Protein AF-A0A392RIC5-F1 (afdb_monomer_lite)

Organism: NCBI:txid97028

Foldseek 3Di:
DVLVVLLVVLCVVCVVLVVQPQLVVQVVVLVVLVAAPVLVSVCCNPPVVVSNDPCVNVVSVVCVVLVDDNPDPLSSVLSVLVSVDDPVRLVVLCVVVVVVVDDPVNVSVCCSVPVNSD

pLDDT: mean 88.67, std 9.55, range [48.88, 97.62]

Sequence (118 aa):
MQSDKETIDCVIGNPTLFCDRHVKRNIEMLIENGVADTNIARLLRDRSRIFKSSDLRKLVGELKDLGFNPSKTSFGVAFKAKTTVAGTLWKEKVDAFKKWGWSDEDALEAFKKKPYCM

InterPro domains:
  IPR003690 Transcription termination factor, mitochondrial/chloroplastic [PTHR13068] (3-118)
  IPR038538 MTE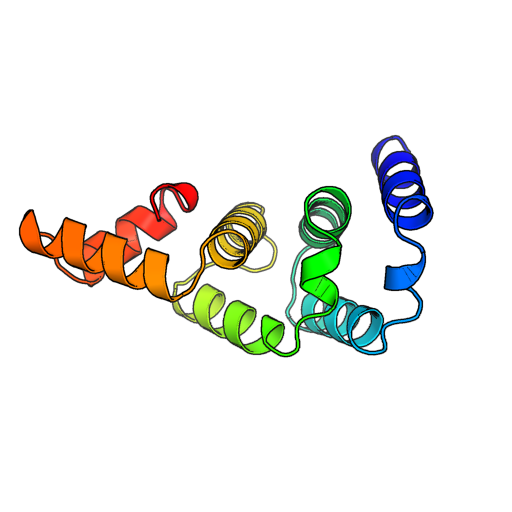RF superfamily, mitochondrial/chloroplastic [G3DSA:1.25.70.10] (2-118)

Secondary structure (DSSP, 8-state):
-HHHHHHHHHHHT-GGGTT-HHHHHHHHHHHHTT--HHHHHHHHHHHGGGGG-S-HHHHHHHHHHTT--TTSHHHHHHHHHHHHS-HHHHHHHHHHHHHTT--HHHHHHHHHH-GGG-

Structure (mmCIF, N/CA/C/O backbone):
data_AF-A0A392RIC5-F1
#
_entry.id   AF-A0A392RIC5-F1
#
loop_
_atom_site.group_PDB
_atom_site.id
_atom_site.type_symbol
_atom_site.label_atom_id
_atom_site.label_alt_id
_atom_site.label_comp_id
_atom_site.label_asym_id
_atom_site.label_entity_id
_atom_site.label_seq_id
_atom_site.pdbx_PDB_ins_code
_atom_site.Cartn_x
_atom_site.Cartn_y
_atom_site.Cartn_z
_atom_site.occupancy
_atom_site.B_iso_or_equiv
_atom_site.auth_seq_id
_atom_site.auth_comp_id
_atom_site.auth_asym_id
_atom_site.auth_atom_id
_atom_site.pdbx_PDB_model_num
ATOM 1 N N . MET A 1 1 ? 10.801 8.686 -21.680 1.00 48.88 1 MET A N 1
ATOM 2 C CA . MET A 1 1 ? 11.906 9.673 -21.749 1.00 48.88 1 MET A CA 1
ATOM 3 C C . MET A 1 1 ? 12.042 10.530 -20.490 1.00 48.88 1 MET A C 1
ATOM 5 O O . MET A 1 1 ? 13.042 10.348 -19.816 1.00 48.88 1 MET A O 1
ATOM 9 N N . GLN A 1 2 ? 11.092 11.402 -20.107 1.00 54.41 2 GLN A N 1
ATOM 10 C CA . GLN A 1 2 ? 11.220 12.168 -18.842 1.00 54.41 2 GLN A CA 1
ATOM 11 C C . GLN A 1 2 ? 11.148 11.261 -17.595 1.00 54.41 2 GLN A C 1
ATOM 13 O O . GLN A 1 2 ? 11.963 11.386 -16.685 1.00 54.41 2 GLN A O 1
ATOM 18 N N . SER A 1 3 ? 10.231 10.284 -17.606 1.00 63.97 3 SER A N 1
ATOM 19 C CA . SER A 1 3 ? 10.043 9.339 -16.495 1.00 63.97 3 SER A CA 1
ATOM 20 C C . SER A 1 3 ? 11.296 8.510 -16.199 1.00 63.97 3 SER A C 1
ATOM 22 O O . SER A 1 3 ? 11.632 8.324 -15.033 1.00 63.97 3 SER A O 1
ATOM 24 N N . ASP A 1 4 ? 11.996 8.044 -17.235 1.00 71.56 4 ASP A N 1
ATOM 25 C CA . ASP A 1 4 ? 13.125 7.116 -17.092 1.00 71.56 4 ASP A CA 1
ATOM 26 C C . ASP A 1 4 ? 14.351 7.809 -16.492 1.00 71.56 4 ASP A C 1
ATOM 28 O O . ASP A 1 4 ? 14.992 7.257 -15.601 1.00 71.56 4 ASP A O 1
ATOM 32 N N . LYS A 1 5 ? 14.625 9.056 -16.909 1.00 74.75 5 LYS A N 1
ATOM 33 C CA . LYS A 1 5 ? 15.710 9.880 -16.357 1.00 74.75 5 LYS A CA 1
ATOM 34 C C . LYS A 1 5 ? 15.540 10.089 -14.854 1.00 74.75 5 LYS A C 1
ATOM 36 O O . LYS A 1 5 ? 16.455 9.845 -14.083 1.00 74.75 5 LYS A O 1
ATOM 41 N N . GLU A 1 6 ? 14.344 10.477 -14.433 1.00 70.38 6 GLU A N 1
ATOM 42 C CA . GLU A 1 6 ? 14.066 10.754 -13.024 1.00 70.38 6 GLU A CA 1
ATOM 43 C C . GLU A 1 6 ? 14.062 9.473 -12.168 1.00 70.38 6 GLU A C 1
ATOM 45 O O . GLU A 1 6 ? 14.422 9.500 -10.991 1.00 70.38 6 GLU A O 1
ATOM 50 N N . THR A 1 7 ? 13.684 8.329 -12.752 1.00 67.94 7 THR A N 1
ATOM 51 C CA . THR A 1 7 ? 13.829 7.021 -12.100 1.00 67.94 7 THR A CA 1
ATOM 52 C C . THR A 1 7 ? 15.304 6.650 -11.928 1.00 67.94 7 THR A C 1
ATOM 54 O O . THR A 1 7 ? 15.680 6.208 -10.844 1.00 67.94 7 THR A O 1
ATOM 57 N N . ILE A 1 8 ? 16.146 6.877 -12.941 1.00 73.50 8 ILE A N 1
ATOM 58 C CA . ILE A 1 8 ? 17.600 6.672 -12.856 1.00 73.50 8 ILE A CA 1
ATOM 59 C C . ILE A 1 8 ? 18.211 7.588 -11.786 1.00 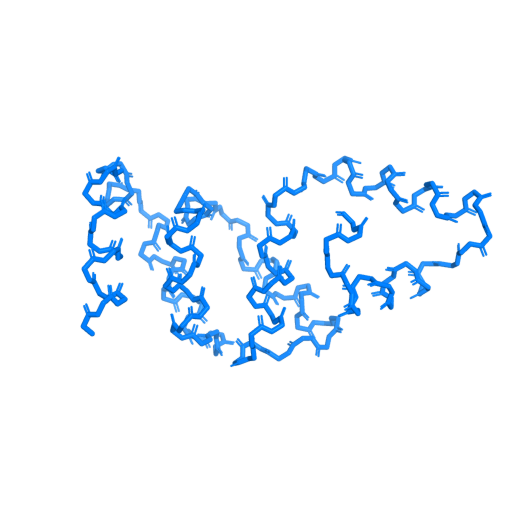73.50 8 ILE A C 1
ATOM 61 O O . ILE A 1 8 ? 18.943 7.103 -10.926 1.00 73.50 8 ILE A O 1
ATOM 65 N N . ASP A 1 9 ? 17.852 8.873 -11.768 1.00 75.88 9 ASP A N 1
ATOM 66 C CA . ASP A 1 9 ? 18.358 9.843 -10.787 1.00 75.88 9 ASP A CA 1
ATOM 67 C C . ASP A 1 9 ? 17.991 9.447 -9.344 1.00 75.88 9 ASP A C 1
ATOM 69 O O . ASP A 1 9 ? 18.837 9.482 -8.448 1.00 75.88 9 ASP A O 1
ATOM 73 N N . CYS A 1 10 ? 16.752 8.994 -9.105 1.00 67.94 10 CYS A N 1
ATOM 74 C CA . CYS A 1 10 ? 16.319 8.504 -7.789 1.00 67.94 10 CYS A CA 1
ATOM 75 C C . CYS A 1 10 ? 17.155 7.307 -7.310 1.00 67.94 10 CYS A C 1
ATOM 77 O O . CYS A 1 10 ? 17.506 7.186 -6.133 1.00 67.94 10 CYS A O 1
ATOM 79 N N . VAL A 1 11 ? 17.472 6.419 -8.245 1.00 68.88 11 VAL A N 1
ATOM 80 C CA . VAL A 1 11 ? 18.212 5.192 -7.990 1.00 68.88 11 VAL A CA 1
ATOM 81 C C . VAL A 1 11 ? 19.700 5.483 -7.740 1.00 68.88 11 VAL A C 1
ATOM 83 O O . VAL A 1 11 ? 20.271 4.934 -6.797 1.00 68.88 11 VAL A O 1
ATOM 86 N N . ILE A 1 12 ? 20.301 6.414 -8.489 1.00 73.81 12 ILE A N 1
ATOM 87 C CA . ILE A 1 12 ? 21.661 6.929 -8.241 1.00 73.81 12 ILE A CA 1
ATOM 88 C C . ILE A 1 12 ? 21.749 7.594 -6.861 1.00 73.81 12 ILE A C 1
ATOM 90 O O . ILE A 1 12 ? 22.712 7.376 -6.128 1.00 73.81 12 ILE A O 1
ATOM 94 N N . GLY A 1 13 ? 20.722 8.353 -6.470 1.00 72.94 13 GLY A N 1
ATOM 95 C CA . GLY A 1 13 ? 20.648 9.006 -5.162 1.00 72.94 13 GLY A CA 1
ATOM 96 C C . GLY A 1 13 ? 20.523 8.048 -3.971 1.00 72.94 13 GLY A C 1
ATOM 97 O O . GLY A 1 13 ? 20.681 8.477 -2.828 1.00 72.94 13 GLY A O 1
ATOM 98 N N . ASN A 1 14 ? 20.256 6.755 -4.197 1.00 70.50 14 ASN A N 1
ATOM 99 C CA . ASN A 1 14 ? 20.164 5.758 -3.130 1.00 70.50 14 ASN A CA 1
ATOM 100 C C . ASN A 1 14 ? 20.855 4.430 -3.504 1.00 70.50 14 ASN A C 1
ATOM 102 O O . ASN A 1 14 ? 20.180 3.413 -3.690 1.00 70.50 14 ASN A O 1
ATOM 106 N N . PRO A 1 15 ? 22.203 4.388 -3.529 1.00 72.56 15 PRO A N 1
ATOM 107 C CA . PRO A 1 15 ? 22.969 3.214 -3.968 1.00 72.56 15 PRO A CA 1
ATOM 108 C C . PRO A 1 15 ? 22.648 1.946 -3.169 1.00 72.56 15 PRO A C 1
ATOM 110 O O . PRO A 1 15 ? 22.679 0.832 -3.686 1.00 72.56 15 PRO A O 1
ATOM 113 N N . THR A 1 16 ? 22.261 2.116 -1.900 1.00 77.69 16 THR A N 1
ATOM 114 C CA . THR A 1 16 ? 21.891 1.014 -1.002 1.00 77.69 16 THR A CA 1
ATOM 115 C C . THR A 1 16 ? 20.638 0.252 -1.446 1.00 77.69 16 THR A C 1
ATOM 117 O O . THR A 1 16 ? 20.316 -0.776 -0.853 1.00 77.69 16 THR A O 1
ATOM 120 N N . LEU A 1 17 ? 19.891 0.760 -2.432 1.00 76.88 17 LEU A N 1
ATOM 121 C CA . LEU A 1 17 ? 18.753 0.074 -3.035 1.00 76.88 17 LEU A CA 1
ATOM 122 C C . LEU A 1 17 ? 19.197 -1.181 -3.806 1.00 76.88 17 LEU A C 1
ATOM 124 O O . LEU A 1 17 ? 18.548 -2.214 -3.701 1.00 76.88 17 LEU A O 1
ATOM 128 N N . PHE A 1 18 ? 20.321 -1.119 -4.523 1.00 71.75 18 PHE A N 1
ATOM 129 C CA . PHE A 1 18 ? 20.815 -2.247 -5.322 1.00 71.75 18 PHE A CA 1
ATOM 130 C C . PHE A 1 18 ? 21.452 -3.357 -4.491 1.00 71.75 18 PHE A C 1
ATOM 132 O O . PHE A 1 18 ? 21.447 -4.514 -4.900 1.00 71.75 18 PHE A O 1
ATOM 139 N N . CYS A 1 19 ? 21.989 -3.015 -3.321 1.00 81.19 19 CYS A N 1
ATOM 140 C CA . CYS A 1 19 ? 22.636 -3.983 -2.437 1.00 81.19 19 CYS A CA 1
ATOM 141 C C . CYS A 1 19 ? 21.630 -4.792 -1.602 1.00 81.19 19 CYS A C 1
ATOM 143 O O . CYS A 1 19 ? 22.012 -5.761 -0.948 1.00 81.19 19 CYS A O 1
ATOM 145 N N . ASP A 1 20 ? 20.355 -4.393 -1.580 1.00 87.00 20 ASP A N 1
ATOM 146 C CA . ASP A 1 20 ? 19.336 -5.055 -0.775 1.00 87.00 20 ASP A CA 1
ATOM 147 C C . ASP A 1 20 ? 18.659 -6.183 -1.563 1.00 87.00 20 ASP A C 1
ATOM 149 O O . ASP A 1 20 ? 17.945 -5.957 -2.544 1.00 87.00 20 ASP A O 1
ATOM 153 N N . ARG A 1 21 ? 18.845 -7.420 -1.092 1.00 86.19 21 ARG A N 1
ATOM 154 C CA . ARG A 1 21 ? 18.280 -8.632 -1.708 1.00 86.19 21 ARG A CA 1
ATOM 155 C C . ARG A 1 21 ? 16.755 -8.602 -1.857 1.00 86.19 21 ARG A C 1
ATOM 157 O O . ARG A 1 21 ? 16.212 -9.336 -2.681 1.00 86.19 21 ARG A O 1
ATOM 164 N N . HIS A 1 22 ? 16.048 -7.808 -1.050 1.00 89.75 22 HIS A N 1
ATOM 165 C CA . HIS A 1 22 ? 14.592 -7.745 -1.094 1.00 89.75 22 HIS A CA 1
ATOM 166 C C . HIS A 1 22 ? 14.092 -6.883 -2.251 1.00 89.75 22 HIS A C 1
ATOM 168 O O . HIS A 1 22 ? 13.002 -7.154 -2.743 1.00 89.75 22 HIS A O 1
ATOM 174 N N . VAL A 1 23 ? 14.872 -5.904 -2.726 1.00 90.31 23 VAL A N 1
ATOM 175 C CA . VAL A 1 23 ? 14.411 -4.940 -3.740 1.00 90.31 23 VAL A CA 1
ATOM 176 C C . VAL A 1 23 ? 14.040 -5.639 -5.037 1.00 90.31 23 VAL A C 1
ATOM 178 O O . VAL A 1 23 ? 12.899 -5.512 -5.479 1.00 90.31 23 VAL A O 1
ATOM 181 N N . LYS A 1 24 ? 14.963 -6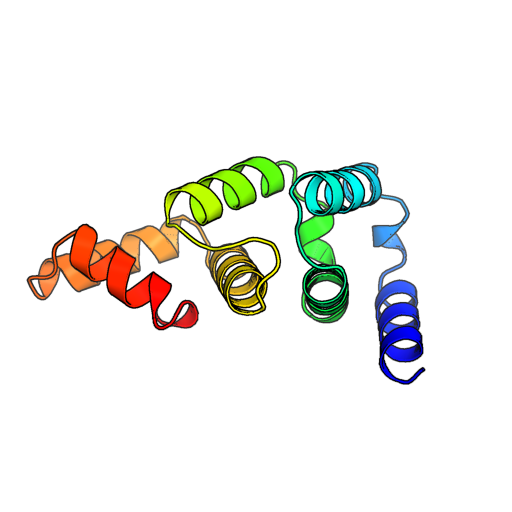.420 -5.611 1.00 90.44 24 LYS A N 1
ATOM 182 C CA . LYS A 1 24 ? 14.707 -7.169 -6.849 1.00 90.44 24 LYS A CA 1
ATOM 183 C C . LYS A 1 24 ? 13.495 -8.090 -6.690 1.00 90.44 24 LYS A C 1
ATOM 185 O O . LYS A 1 24 ? 12.534 -7.971 -7.443 1.00 90.44 24 LYS A O 1
ATOM 190 N N . ARG A 1 25 ? 13.501 -8.911 -5.634 1.00 92.50 25 ARG A N 1
ATOM 191 C CA . ARG A 1 25 ? 12.418 -9.855 -5.318 1.00 92.50 25 ARG A CA 1
ATOM 192 C C . ARG A 1 25 ? 11.059 -9.164 -5.174 1.00 92.50 25 ARG A C 1
ATOM 194 O O . ARG A 1 25 ? 10.038 -9.705 -5.579 1.00 92.50 25 ARG A O 1
ATOM 201 N N . ASN A 1 26 ? 11.026 -7.988 -4.555 1.00 94.88 26 ASN A N 1
ATOM 202 C CA . ASN A 1 26 ? 9.794 -7.244 -4.337 1.00 94.88 26 ASN A CA 1
ATOM 203 C C . ASN A 1 26 ? 9.278 -6.589 -5.618 1.00 94.88 26 ASN A C 1
ATOM 205 O O . ASN A 1 26 ? 8.069 -6.567 -5.817 1.00 94.88 26 ASN A O 1
ATOM 209 N N . ILE A 1 27 ? 10.163 -6.080 -6.481 1.00 93.62 27 ILE A N 1
ATOM 210 C CA . ILE A 1 27 ? 9.776 -5.570 -7.804 1.00 93.62 27 ILE A CA 1
ATOM 211 C C . ILE A 1 27 ? 9.176 -6.705 -8.639 1.00 93.62 27 ILE A C 1
ATOM 213 O O . ILE A 1 27 ? 8.063 -6.556 -9.134 1.00 93.62 27 ILE A O 1
ATOM 217 N N . GLU A 1 28 ? 9.860 -7.850 -8.721 1.00 94.62 28 GLU A N 1
ATOM 218 C CA . GLU A 1 28 ? 9.370 -9.045 -9.424 1.00 94.62 28 GLU A CA 1
ATOM 219 C C . GLU A 1 28 ? 8.005 -9.484 -8.878 1.00 94.62 28 GLU A C 1
ATOM 221 O O . GLU A 1 28 ? 7.054 -9.631 -9.638 1.00 94.62 28 GLU A O 1
ATOM 226 N N . MET A 1 29 ? 7.856 -9.558 -7.551 1.00 96.19 29 MET A N 1
ATOM 227 C CA . MET A 1 29 ? 6.582 -9.893 -6.909 1.00 96.19 29 MET A CA 1
ATOM 228 C C . MET A 1 29 ? 5.453 -8.913 -7.261 1.00 96.19 29 MET A C 1
ATOM 230 O O . MET A 1 29 ? 4.317 -9.343 -7.463 1.00 96.19 29 MET A O 1
ATOM 234 N N . LEU A 1 30 ? 5.727 -7.606 -7.326 1.00 96.12 30 LEU A N 1
ATOM 235 C CA . LEU A 1 30 ? 4.719 -6.610 -7.704 1.00 96.12 30 LEU A CA 1
ATOM 236 C C . LEU A 1 30 ? 4.282 -6.796 -9.163 1.00 96.12 30 LEU A C 1
ATOM 238 O O . LEU A 1 30 ? 3.080 -6.765 -9.434 1.00 96.12 30 LEU A O 1
ATOM 242 N N . ILE A 1 31 ? 5.229 -7.059 -10.068 1.00 96.50 31 ILE A N 1
ATOM 243 C CA . ILE A 1 31 ? 4.955 -7.354 -11.483 1.00 96.50 31 ILE A CA 1
ATOM 244 C C . ILE A 1 31 ? 4.108 -8.629 -11.606 1.00 96.50 31 ILE A C 1
ATOM 246 O O . ILE A 1 31 ? 3.050 -8.604 -12.231 1.00 96.50 31 ILE A O 1
ATOM 250 N N . GLU A 1 32 ? 4.503 -9.717 -10.937 1.00 97.00 32 GLU A N 1
ATOM 251 C CA . GLU A 1 32 ? 3.762 -10.991 -10.906 1.00 97.00 32 GLU A CA 1
ATOM 252 C C . GLU A 1 32 ? 2.329 -10.835 -10.376 1.00 97.00 32 GLU A C 1
ATOM 254 O O . GLU A 1 32 ? 1.426 -11.571 -10.769 1.00 97.00 32 GLU A O 1
ATOM 259 N N . ASN A 1 33 ? 2.092 -9.863 -9.490 1.00 96.62 33 ASN A N 1
ATOM 260 C CA . ASN A 1 33 ? 0.765 -9.561 -8.951 1.00 96.62 33 ASN A CA 1
ATOM 261 C C . ASN A 1 33 ? -0.040 -8.560 -9.798 1.00 96.62 33 ASN A C 1
ATOM 263 O O . ASN A 1 33 ? -1.123 -8.141 -9.376 1.00 96.62 33 ASN A O 1
ATOM 267 N N . GLY A 1 34 ? 0.459 -8.192 -10.981 1.00 96.19 34 GLY A N 1
ATOM 268 C CA . GLY A 1 34 ? -0.224 -7.321 -11.934 1.00 96.19 34 GLY A CA 1
ATOM 269 C C . GLY A 1 34 ? -0.186 -5.839 -11.565 1.00 96.19 34 GLY A C 1
ATOM 270 O O . GLY A 1 34 ? -1.019 -5.068 -12.047 1.00 96.19 34 GLY A O 1
ATOM 271 N N . VAL A 1 35 ? 0.732 -5.426 -10.684 1.00 97.12 35 VAL A N 1
ATOM 272 C CA . VAL A 1 35 ? 0.919 -4.008 -10.369 1.00 97.12 35 VAL A CA 1
ATOM 273 C C . VAL A 1 35 ? 1.495 -3.311 -11.594 1.00 97.12 35 VAL A C 1
ATOM 275 O O . VAL A 1 35 ? 2.531 -3.717 -12.104 1.00 97.12 35 VAL A O 1
ATOM 278 N N . ALA A 1 36 ? 0.834 -2.249 -12.057 1.00 96.50 36 ALA A N 1
ATOM 279 C CA . ALA A 1 36 ? 1.287 -1.524 -13.241 1.00 96.50 36 ALA A CA 1
ATOM 280 C C . ALA A 1 36 ? 2.712 -0.967 -13.069 1.00 96.50 36 ALA A C 1
ATOM 282 O O . ALA A 1 36 ? 3.015 -0.341 -12.048 1.00 96.50 36 ALA A O 1
ATOM 283 N N . ASP A 1 37 ? 3.541 -1.082 -14.107 1.00 93.75 37 ASP A N 1
ATOM 284 C CA . ASP A 1 37 ? 4.915 -0.556 -14.125 1.00 93.75 37 ASP A CA 1
ATOM 285 C C . ASP A 1 37 ? 4.973 0.931 -13.765 1.00 93.75 37 ASP A C 1
ATOM 287 O O . ASP A 1 37 ? 5.853 1.375 -13.032 1.00 93.75 37 ASP A O 1
ATOM 291 N N . THR A 1 38 ? 3.978 1.708 -14.199 1.00 93.31 38 THR A N 1
ATOM 292 C CA . THR A 1 38 ? 3.847 3.133 -13.864 1.00 93.31 38 THR A CA 1
ATOM 293 C C . THR A 1 38 ? 3.647 3.371 -12.365 1.00 93.31 38 THR A C 1
ATOM 295 O O . THR A 1 38 ? 4.196 4.327 -11.811 1.00 93.31 38 THR A O 1
ATOM 298 N N . ASN A 1 39 ? 2.917 2.491 -11.671 1.00 94.56 39 ASN A N 1
ATOM 299 C CA . ASN A 1 39 ? 2.788 2.537 -10.216 1.00 94.56 39 ASN A CA 1
ATOM 300 C C . ASN A 1 39 ? 4.113 2.167 -9.536 1.00 94.56 39 ASN A C 1
ATOM 302 O O . ASN A 1 39 ? 4.508 2.849 -8.590 1.00 94.56 39 ASN A O 1
ATOM 306 N N . ILE A 1 40 ? 4.809 1.133 -10.022 1.00 93.69 40 ILE A N 1
ATOM 307 C CA . ILE A 1 40 ? 6.111 0.699 -9.487 1.00 93.69 40 ILE A CA 1
ATOM 308 C C . ILE A 1 40 ? 7.150 1.815 -9.649 1.00 93.69 40 ILE A C 1
ATOM 310 O O . ILE A 1 40 ? 7.795 2.197 -8.674 1.00 93.69 40 ILE A O 1
ATOM 314 N N . ALA A 1 41 ? 7.252 2.407 -10.840 1.00 91.06 41 ALA A N 1
ATOM 315 C CA . ALA A 1 41 ? 8.156 3.515 -11.131 1.00 91.06 41 ALA A CA 1
ATOM 316 C C . ALA A 1 41 ? 7.879 4.736 -10.240 1.00 91.06 41 ALA A C 1
ATOM 318 O O . ALA A 1 41 ? 8.810 5.346 -9.709 1.00 91.06 41 ALA A O 1
ATOM 319 N N . ARG A 1 42 ? 6.601 5.074 -10.015 1.00 90.00 42 ARG A N 1
ATOM 320 C CA . ARG A 1 42 ? 6.219 6.156 -9.096 1.00 90.00 42 ARG A CA 1
ATOM 321 C C . ARG A 1 42 ? 6.601 5.842 -7.648 1.00 90.00 42 ARG A C 1
ATOM 323 O O . ARG A 1 42 ? 7.091 6.719 -6.945 1.00 90.00 42 ARG A O 1
ATOM 330 N N . LEU A 1 43 ? 6.400 4.607 -7.191 1.00 90.44 43 LEU A N 1
ATOM 331 C CA . LEU A 1 43 ? 6.785 4.188 -5.841 1.00 90.44 43 LEU A CA 1
ATOM 332 C C . LEU A 1 43 ? 8.305 4.195 -5.647 1.00 90.44 43 LEU A C 1
ATOM 334 O O . LEU A 1 43 ? 8.770 4.624 -4.593 1.00 90.44 43 LEU A O 1
ATOM 338 N N . LEU A 1 44 ? 9.073 3.759 -6.650 1.00 87.81 44 LEU A N 1
ATOM 339 C CA . LEU A 1 44 ? 10.536 3.824 -6.632 1.00 87.81 44 LEU A CA 1
ATOM 340 C C . LEU A 1 44 ? 11.001 5.272 -6.478 1.00 87.81 44 LEU A C 1
ATOM 342 O O . LEU A 1 44 ? 11.775 5.570 -5.578 1.00 87.81 44 LEU A O 1
ATOM 346 N N . ARG A 1 45 ? 10.447 6.178 -7.281 1.00 85.25 45 ARG A N 1
ATOM 347 C CA . ARG A 1 45 ? 10.753 7.610 -7.240 1.00 85.25 45 ARG A CA 1
ATOM 348 C C . ARG A 1 45 ? 10.418 8.264 -5.903 1.00 85.25 45 ARG A C 1
ATOM 350 O O . ARG A 1 45 ? 11.245 8.962 -5.328 1.00 85.25 45 ARG A O 1
ATOM 357 N N . ASP A 1 46 ? 9.203 8.043 -5.410 1.00 84.75 46 ASP A N 1
ATOM 358 C CA . ASP A 1 46 ? 8.698 8.781 -4.253 1.00 84.75 46 ASP A CA 1
ATOM 359 C C . ASP A 1 46 ? 9.155 8.167 -2.923 1.00 84.75 46 ASP A C 1
ATOM 361 O O . ASP A 1 46 ? 9.243 8.861 -1.908 1.00 84.75 46 ASP A O 1
ATOM 365 N N . ARG A 1 47 ? 9.348 6.840 -2.888 1.00 85.12 47 ARG A N 1
ATOM 366 C CA . ARG A 1 47 ? 9.507 6.047 -1.660 1.00 85.12 47 ARG A CA 1
ATOM 367 C C . ARG A 1 47 ? 10.348 4.775 -1.883 1.00 85.12 47 ARG A C 1
ATOM 369 O O . ARG A 1 47 ? 10.014 3.726 -1.341 1.00 85.12 47 ARG A O 1
ATOM 376 N 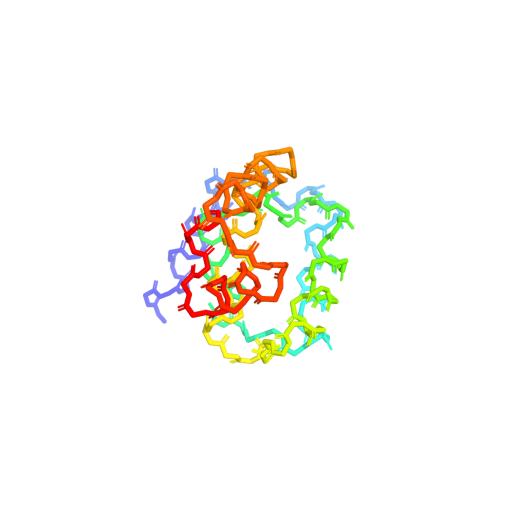N . SER A 1 48 ? 11.480 4.857 -2.588 1.00 86.25 48 SER A N 1
ATOM 377 C CA . SER A 1 48 ? 12.364 3.709 -2.900 1.00 86.25 48 SER A CA 1
ATOM 378 C C . SER A 1 48 ? 12.663 2.760 -1.725 1.00 86.25 48 SER A C 1
ATOM 380 O O . SER A 1 48 ? 12.720 1.544 -1.898 1.00 86.25 48 SER A O 1
ATOM 382 N N . ARG A 1 49 ? 12.781 3.279 -0.494 1.00 87.19 49 ARG A N 1
ATOM 383 C CA . ARG A 1 49 ? 13.046 2.477 0.718 1.00 87.19 49 ARG A CA 1
ATOM 384 C C . ARG A 1 49 ? 11.992 1.402 1.012 1.00 87.19 49 ARG A C 1
ATOM 386 O O . ARG A 1 49 ? 12.336 0.423 1.668 1.00 87.19 49 ARG A O 1
ATOM 393 N N . ILE A 1 50 ? 10.750 1.537 0.534 1.00 89.25 50 ILE A N 1
ATOM 394 C CA . ILE A 1 50 ? 9.691 0.541 0.788 1.00 89.25 50 ILE A CA 1
ATOM 395 C C . ILE A 1 50 ? 10.032 -0.818 0.174 1.00 89.25 50 ILE A C 1
ATOM 397 O O . ILE A 1 50 ? 9.673 -1.848 0.735 1.00 89.25 50 ILE A O 1
ATOM 401 N N . PHE A 1 51 ? 10.785 -0.832 -0.930 1.00 90.12 51 PHE A N 1
ATOM 402 C CA . PHE A 1 51 ? 11.178 -2.053 -1.634 1.00 90.12 51 PHE A CA 1
ATOM 403 C C . PHE A 1 51 ? 12.174 -2.908 -0.844 1.00 90.12 51 PHE A C 1
ATOM 405 O O . PHE A 1 51 ? 12.431 -4.043 -1.229 1.00 90.12 51 PHE A O 1
ATOM 412 N N . LYS A 1 52 ? 12.689 -2.412 0.284 1.00 89.75 52 LYS A N 1
ATOM 413 C CA . LYS A 1 52 ? 13.516 -3.187 1.219 1.00 89.75 52 LYS A CA 1
ATOM 414 C C . LYS A 1 52 ? 12.696 -3.978 2.245 1.00 89.75 52 LYS A C 1
ATOM 416 O O . LYS A 1 52 ? 13.251 -4.788 2.976 1.00 89.75 52 LYS A O 1
ATOM 421 N N . SER A 1 53 ? 11.384 -3.737 2.328 1.00 87.06 53 SER A N 1
ATOM 422 C CA . SER A 1 53 ? 10.506 -4.382 3.309 1.00 87.06 53 SER A CA 1
ATOM 423 C C . SER A 1 53 ? 10.221 -5.847 2.962 1.00 87.06 53 SER A C 1
ATOM 425 O O . SER A 1 53 ? 10.012 -6.192 1.799 1.00 87.06 53 SER A O 1
ATOM 427 N N . SER A 1 54 ? 10.140 -6.717 3.971 1.00 82.50 54 SER A N 1
ATOM 428 C CA . SER A 1 54 ? 9.663 -8.098 3.815 1.00 82.50 54 SER A CA 1
ATOM 429 C C . SER A 1 54 ? 8.153 -8.199 3.590 1.00 82.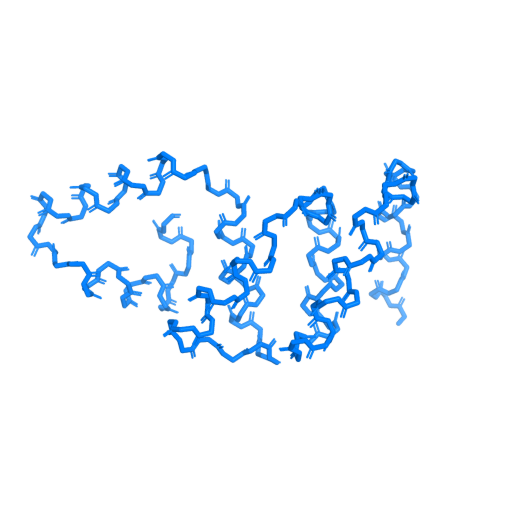50 54 SER A C 1
ATOM 431 O O . SER A 1 54 ? 7.682 -9.213 3.077 1.00 82.50 54 SER A O 1
ATOM 433 N N . ASP A 1 55 ? 7.401 -7.151 3.926 1.00 84.94 55 ASP A N 1
ATOM 434 C CA . ASP A 1 55 ? 5.957 -7.256 4.164 1.00 84.94 55 ASP A CA 1
ATOM 435 C C . ASP A 1 55 ? 5.109 -6.785 2.975 1.00 84.94 55 ASP A C 1
ATOM 437 O O . ASP A 1 55 ? 3.878 -6.788 3.036 1.00 84.94 55 ASP A O 1
ATOM 441 N N . LEU A 1 56 ? 5.740 -6.407 1.856 1.00 91.19 56 LEU A N 1
ATOM 442 C CA . LEU A 1 56 ? 5.021 -5.856 0.702 1.00 91.19 56 LEU A CA 1
ATOM 443 C C . LEU A 1 56 ? 4.006 -6.837 0.109 1.00 91.19 56 LEU A C 1
ATOM 445 O O . LEU A 1 56 ? 2.942 -6.411 -0.329 1.00 91.19 56 LEU A O 1
ATOM 449 N N . ARG A 1 57 ? 4.288 -8.145 0.138 1.00 92.75 57 ARG A N 1
ATOM 450 C CA . ARG A 1 57 ? 3.347 -9.166 -0.351 1.00 92.75 57 ARG A CA 1
ATOM 451 C C . ARG A 1 57 ? 2.042 -9.161 0.447 1.00 92.75 57 ARG A C 1
ATOM 453 O O . ARG A 1 57 ? 0.974 -9.283 -0.147 1.00 92.75 57 ARG A O 1
ATOM 460 N N . LYS A 1 58 ? 2.123 -8.976 1.769 1.00 93.38 58 LYS A N 1
ATOM 461 C CA . LYS A 1 58 ? 0.943 -8.870 2.635 1.00 93.38 58 LYS A CA 1
ATOM 462 C C . LYS A 1 58 ? 0.112 -7.648 2.253 1.00 93.38 58 LYS A C 1
ATOM 464 O O . LYS A 1 58 ? -1.089 -7.773 2.055 1.00 93.38 58 LYS A O 1
ATOM 469 N N . LEU A 1 59 ? 0.762 -6.500 2.060 1.00 93.75 59 LEU A N 1
ATOM 470 C CA . LEU A 1 59 ? 0.084 -5.271 1.645 1.00 93.75 59 LEU A CA 1
ATOM 471 C C . LEU A 1 59 ? -0.608 -5.409 0.279 1.00 93.75 59 LEU A C 1
ATOM 473 O O . LEU A 1 59 ? -1.723 -4.924 0.110 1.00 93.75 59 LEU A O 1
ATOM 477 N N . VAL A 1 60 ? 0.027 -6.073 -0.693 1.00 96.31 60 VAL A N 1
ATOM 478 C CA . VAL A 1 60 ? -0.606 -6.353 -1.993 1.00 96.31 60 VAL A CA 1
ATOM 479 C C . VAL A 1 60 ? -1.883 -7.174 -1.807 1.00 96.31 60 VAL A C 1
ATOM 481 O O . VAL A 1 60 ? -2.900 -6.830 -2.405 1.00 96.31 60 VAL A O 1
ATOM 484 N N . GLY A 1 61 ? -1.841 -8.219 -0.972 1.00 96.81 61 GLY A N 1
ATOM 485 C CA . GLY A 1 61 ? -3.014 -9.027 -0.625 1.00 96.81 61 GLY A CA 1
ATOM 486 C C . GLY A 1 61 ? -4.126 -8.186 -0.003 1.00 96.81 61 GLY A C 1
ATOM 487 O O . GLY A 1 61 ? -5.214 -8.119 -0.561 1.00 96.81 61 GLY A O 1
ATOM 488 N N . GLU A 1 62 ? -3.812 -7.438 1.059 1.00 94.81 62 GLU A N 1
ATOM 489 C CA . GLU A 1 62 ? -4.775 -6.566 1.749 1.00 94.81 62 GLU A CA 1
ATOM 490 C C . GLU A 1 62 ? -5.472 -5.588 0.790 1.00 94.81 62 GLU A C 1
ATOM 492 O O . GLU A 1 62 ? -6.684 -5.406 0.849 1.00 94.81 62 GLU A O 1
ATOM 497 N N . LEU A 1 63 ? -4.731 -4.953 -0.124 1.00 96.31 63 LEU A N 1
ATOM 498 C CA . LEU A 1 63 ? -5.326 -4.018 -1.082 1.00 96.31 63 LEU A CA 1
ATOM 499 C C . LEU A 1 63 ? -6.201 -4.722 -2.126 1.00 96.31 63 LEU A C 1
ATOM 501 O O . LEU A 1 63 ? -7.221 -4.162 -2.532 1.00 96.31 63 LEU A O 1
ATOM 505 N N . LYS A 1 64 ? -5.832 -5.933 -2.556 1.00 97.06 64 LYS A N 1
ATOM 506 C CA . LYS A 1 64 ? -6.659 -6.736 -3.467 1.00 97.06 64 LYS A CA 1
ATOM 507 C C . LYS A 1 64 ? -7.957 -7.171 -2.788 1.00 97.06 64 LYS A C 1
ATOM 509 O O . LYS A 1 64 ? -9.010 -7.040 -3.405 1.00 97.06 64 LYS A O 1
ATOM 514 N N . ASP A 1 65 ? -7.894 -7.583 -1.524 1.00 96.00 65 ASP A N 1
ATOM 515 C CA . ASP A 1 65 ? -9.069 -7.970 -0.731 1.00 96.00 65 ASP A CA 1
ATOM 516 C C . ASP A 1 65 ? -10.021 -6.783 -0.507 1.00 96.00 65 ASP A C 1
ATOM 518 O O . ASP A 1 65 ? -11.239 -6.937 -0.531 1.00 96.00 65 ASP A O 1
ATOM 522 N N . LEU A 1 66 ? -9.479 -5.563 -0.399 1.00 94.38 66 LEU A N 1
ATOM 523 C CA . LEU A 1 66 ? -10.256 -4.315 -0.365 1.00 94.38 66 LEU A CA 1
ATOM 524 C C . LEU A 1 66 ? -10.827 -3.891 -1.735 1.00 94.38 66 LEU A C 1
ATOM 526 O O . LEU A 1 66 ? -11.487 -2.852 -1.842 1.00 94.38 66 LEU A O 1
ATOM 530 N N . GLY A 1 67 ? -10.576 -4.670 -2.789 1.00 95.50 67 GLY A N 1
ATOM 531 C CA . GLY A 1 67 ? -11.103 -4.446 -4.134 1.00 95.50 67 GLY A CA 1
ATOM 532 C C . GLY A 1 67 ? -10.286 -3.479 -4.993 1.00 95.50 67 GLY A C 1
ATOM 533 O O . GLY A 1 67 ? -10.765 -3.042 -6.043 1.00 95.50 67 GLY A O 1
ATOM 534 N N . PHE A 1 68 ? -9.057 -3.121 -4.601 1.00 97.56 68 PHE A N 1
ATOM 535 C CA . PHE A 1 68 ? -8.188 -2.339 -5.478 1.00 97.56 68 PHE A CA 1
ATOM 536 C C . PHE A 1 68 ? -7.640 -3.207 -6.610 1.00 97.56 68 PHE A C 1
ATOM 538 O O . PHE A 1 68 ? -7.046 -4.258 -6.386 1.00 97.56 68 PHE A O 1
ATOM 545 N N . ASN A 1 69 ? -7.758 -2.714 -7.842 1.00 97.62 69 ASN A N 1
ATOM 546 C CA . ASN A 1 69 ? -7.161 -3.357 -9.006 1.00 97.62 69 ASN A CA 1
ATOM 547 C C . ASN A 1 69 ? -5.668 -2.967 -9.132 1.00 97.62 69 ASN A C 1
ATOM 549 O O . ASN A 1 69 ? -5.397 -1.785 -9.371 1.00 97.62 69 ASN A O 1
ATOM 553 N N . PRO A 1 70 ? -4.714 -3.921 -9.052 1.00 97.50 70 PRO A N 1
ATOM 554 C CA . PRO A 1 70 ? -3.268 -3.661 -9.140 1.00 97.50 70 PRO A CA 1
ATOM 555 C C . PRO A 1 70 ? -2.814 -2.864 -10.374 1.00 97.50 70 PRO A C 1
ATOM 557 O O . PRO A 1 70 ? -1.869 -2.071 -10.303 1.00 97.50 70 PRO A O 1
ATOM 560 N N . SER A 1 71 ? -3.533 -2.997 -11.491 1.00 97.38 71 SER A N 1
ATOM 561 C CA . SER A 1 71 ? -3.225 -2.290 -12.740 1.00 97.38 71 SER A CA 1
ATOM 562 C C . SER A 1 71 ? -3.660 -0.817 -12.752 1.00 97.38 71 SER A C 1
ATOM 564 O O . SER A 1 71 ? -3.313 -0.075 -13.670 1.00 97.38 71 SER A O 1
ATOM 566 N N . LYS A 1 72 ? -4.438 -0.361 -11.762 1.00 97.44 72 LYS A N 1
ATOM 567 C CA . LYS A 1 72 ? -4.985 1.004 -11.714 1.00 97.44 72 LYS A CA 1
ATOM 568 C C . LYS A 1 72 ? -4.139 1.924 -10.843 1.00 97.44 72 LYS A C 1
ATOM 570 O O . LYS A 1 72 ? -3.567 1.522 -9.833 1.00 97.44 72 LYS A O 1
ATOM 575 N N . THR A 1 73 ? -4.126 3.211 -11.177 1.00 95.50 73 THR A N 1
ATOM 576 C CA . THR A 1 73 ? -3.399 4.239 -10.413 1.00 95.50 73 THR A CA 1
ATOM 577 C C . THR A 1 73 ? -3.847 4.327 -8.950 1.00 95.50 73 THR A C 1
ATOM 579 O O . THR A 1 73 ? -3.026 4.616 -8.076 1.00 95.50 73 THR A O 1
ATOM 582 N N . SER A 1 74 ? -5.128 4.056 -8.669 1.00 96.00 74 SER A N 1
ATOM 583 C CA . SER A 1 74 ? -5.691 4.039 -7.311 1.00 96.00 74 SER A CA 1
ATOM 584 C C . SER A 1 74 ? -4.995 3.025 -6.403 1.00 96.00 74 SER A C 1
ATOM 586 O O . SER A 1 74 ? -4.723 3.353 -5.251 1.00 96.00 74 SER A O 1
ATOM 588 N N . PHE A 1 75 ? -4.606 1.858 -6.929 1.00 97.31 75 PHE A N 1
ATOM 589 C CA . PHE A 1 75 ? -3.821 0.873 -6.184 1.00 97.31 75 PHE A CA 1
ATOM 590 C C . PHE A 1 75 ? -2.477 1.454 -5.754 1.00 97.31 75 PHE A C 1
ATOM 592 O O . PHE A 1 75 ? -2.138 1.419 -4.576 1.00 97.31 75 PHE A O 1
ATOM 599 N N . GLY A 1 76 ? -1.733 2.070 -6.678 1.00 95.19 76 GLY A N 1
ATOM 600 C CA . GLY A 1 76 ? -0.457 2.702 -6.347 1.00 95.19 76 GLY A CA 1
ATOM 601 C C . GLY A 1 76 ? -0.597 3.845 -5.333 1.00 95.19 76 GLY A C 1
ATOM 602 O O . GLY A 1 76 ? 0.328 4.090 -4.561 1.00 95.19 76 GLY A O 1
ATOM 603 N N . VAL A 1 77 ? -1.725 4.570 -5.333 1.00 95.00 77 VAL A N 1
ATOM 604 C CA . VAL A 1 77 ? -1.998 5.632 -4.346 1.00 95.00 77 VAL A CA 1
ATOM 605 C C . VAL A 1 77 ? -2.266 5.016 -2.973 1.00 95.00 77 VAL A C 1
ATOM 607 O O . VAL A 1 77 ? -1.660 5.441 -1.991 1.00 95.00 77 VAL A O 1
ATOM 610 N N . ALA A 1 78 ? -3.111 3.987 -2.910 1.00 96.06 78 ALA A N 1
ATOM 611 C CA . ALA A 1 78 ? -3.423 3.279 -1.674 1.00 96.06 78 ALA A CA 1
ATOM 612 C C . ALA A 1 78 ? -2.197 2.590 -1.068 1.00 96.06 78 ALA A C 1
ATOM 614 O O . ALA A 1 78 ? -1.935 2.732 0.125 1.00 96.06 78 ALA A O 1
ATOM 615 N N . PHE A 1 79 ? -1.383 1.945 -1.904 1.00 95.19 79 PHE A N 1
ATOM 616 C CA . PHE A 1 79 ? -0.110 1.344 -1.515 1.00 95.19 79 PHE A CA 1
ATOM 617 C C . PHE A 1 79 ? 0.836 2.375 -0.896 1.00 95.19 79 PHE A C 1
ATOM 619 O O . PHE A 1 79 ? 1.397 2.159 0.181 1.00 95.19 79 PHE A O 1
ATOM 626 N N . LYS A 1 80 ? 0.986 3.537 -1.542 1.00 92.38 80 LYS A N 1
ATOM 627 C CA . LYS A 1 80 ? 1.813 4.632 -1.021 1.00 92.38 80 LYS A CA 1
ATOM 628 C C . LYS A 1 80 ? 1.278 5.172 0.310 1.00 92.38 80 LYS A C 1
ATOM 630 O O . LYS A 1 80 ? 2.070 5.449 1.206 1.00 92.38 80 LYS A O 1
ATOM 635 N N . ALA A 1 81 ? -0.038 5.323 0.454 1.00 92.44 81 ALA A N 1
ATOM 636 C CA . ALA A 1 81 ? -0.648 5.792 1.698 1.00 92.44 81 ALA A CA 1
ATOM 637 C C . ALA A 1 81 ? -0.387 4.815 2.860 1.00 92.44 81 ALA A C 1
ATOM 639 O O . ALA A 1 81 ? 0.214 5.205 3.860 1.00 92.44 81 ALA A O 1
ATOM 640 N N . LYS A 1 82 ? -0.703 3.525 2.675 1.00 90.62 82 LYS A N 1
ATOM 641 C CA . LYS A 1 82 ? -0.469 2.458 3.669 1.00 90.62 82 LYS A CA 1
ATOM 642 C C . LYS A 1 82 ? 1.000 2.296 4.064 1.00 90.62 82 LYS A C 1
ATOM 644 O O . LYS A 1 82 ? 1.281 1.973 5.207 1.00 90.62 82 LYS A O 1
ATOM 649 N N . THR A 1 83 ? 1.940 2.524 3.145 1.00 88.88 83 THR A N 1
ATOM 650 C CA . THR A 1 83 ? 3.384 2.456 3.454 1.00 88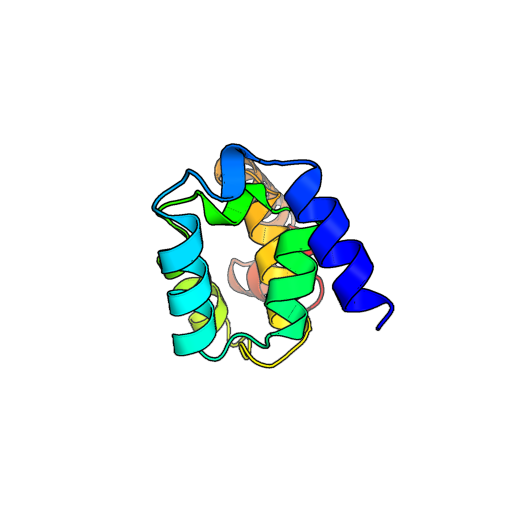.88 83 THR A CA 1
ATOM 651 C C . THR A 1 83 ? 3.929 3.706 4.144 1.00 88.88 83 THR A C 1
ATOM 653 O O . THR A 1 83 ? 5.033 3.667 4.684 1.00 88.88 83 THR A O 1
ATOM 656 N N . THR A 1 84 ? 3.190 4.819 4.130 1.00 82.19 84 THR A N 1
ATOM 657 C CA . THR A 1 84 ? 3.604 6.072 4.784 1.00 82.19 84 THR A CA 1
ATOM 658 C C . THR A 1 84 ? 3.131 6.143 6.237 1.00 82.19 84 THR A C 1
ATOM 660 O O . THR A 1 84 ? 3.765 6.805 7.056 1.00 82.19 84 THR A O 1
ATOM 663 N N . VAL A 1 85 ? 2.035 5.461 6.564 1.00 81.06 85 VAL A N 1
ATOM 664 C CA . VAL A 1 85 ? 1.417 5.475 7.892 1.00 81.06 85 VAL A CA 1
ATOM 665 C C . VAL A 1 85 ? 1.900 4.267 8.691 1.00 81.06 85 VAL A C 1
ATOM 667 O O . VAL A 1 85 ? 1.773 3.128 8.248 1.00 81.06 85 VAL A O 1
ATOM 670 N N . ALA A 1 86 ? 2.460 4.504 9.879 1.00 79.19 86 ALA A N 1
ATOM 671 C CA . ALA A 1 86 ? 2.812 3.421 10.794 1.00 79.19 86 ALA A CA 1
ATOM 672 C C . ALA A 1 86 ? 1.551 2.646 11.215 1.00 79.19 86 ALA A C 1
ATOM 674 O O . ALA A 1 86 ? 0.491 3.238 11.412 1.00 79.19 86 ALA A O 1
ATOM 675 N N . GLY A 1 87 ? 1.663 1.328 11.405 1.00 77.94 87 GLY A N 1
ATOM 676 C CA . GLY A 1 87 ? 0.508 0.488 11.751 1.00 77.94 87 GLY A CA 1
ATOM 677 C C . GLY A 1 87 ? -0.229 0.927 13.026 1.00 77.94 87 GLY A C 1
ATOM 678 O O . GLY A 1 87 ? -1.449 0.804 13.096 1.00 77.94 87 GLY A O 1
ATOM 679 N N . THR A 1 88 ? 0.485 1.493 14.005 1.00 79.56 88 THR A N 1
ATOM 680 C CA . THR A 1 88 ? -0.110 2.071 15.223 1.00 79.56 88 THR A CA 1
ATOM 681 C C . THR A 1 88 ? -0.980 3.287 14.910 1.00 79.56 88 THR A C 1
ATOM 683 O O . THR A 1 88 ? -2.137 3.326 15.315 1.00 79.56 88 THR A O 1
ATOM 686 N N . LEU A 1 89 ? -0.468 4.221 14.105 1.00 87.81 89 LEU A N 1
ATOM 687 C CA . LEU A 1 89 ? -1.189 5.429 13.702 1.00 87.81 89 LEU A CA 1
ATOM 688 C C . LEU A 1 89 ? -2.430 5.107 12.856 1.00 87.81 89 LEU A C 1
ATOM 690 O O . LEU A 1 89 ? -3.458 5.768 12.983 1.00 87.81 89 LEU A O 1
ATOM 694 N N . TRP A 1 90 ? -2.363 4.062 12.026 1.00 89.00 90 TRP A N 1
ATOM 695 C CA . TRP A 1 90 ? -3.533 3.572 11.294 1.00 89.00 90 TRP A CA 1
ATOM 696 C C . TRP A 1 90 ? -4.653 3.152 12.251 1.00 89.00 90 TRP A C 1
ATOM 698 O O . TRP A 1 90 ? -5.804 3.551 12.082 1.00 89.00 90 TRP A O 1
ATOM 708 N N . LYS A 1 91 ? -4.313 2.360 13.276 1.00 89.38 91 LYS A N 1
ATOM 709 C CA . LYS A 1 91 ? -5.280 1.904 14.277 1.00 89.38 91 LYS A CA 1
ATOM 710 C C . LYS A 1 91 ? -5.873 3.081 15.053 1.00 89.38 91 LYS A C 1
ATOM 712 O O . LYS A 1 91 ? -7.086 3.148 15.196 1.00 89.38 91 LYS A O 1
ATOM 717 N N . GLU A 1 92 ? -5.044 4.035 15.470 1.00 92.19 92 GLU A N 1
ATOM 718 C CA . GLU A 1 92 ? -5.495 5.245 16.170 1.00 92.19 92 GLU A CA 1
ATOM 719 C C . GLU A 1 92 ? -6.491 6.067 15.343 1.00 92.19 92 GLU A C 1
ATOM 721 O O . GLU A 1 92 ? -7.479 6.563 15.884 1.00 92.19 92 GLU A O 1
ATOM 726 N N . LYS A 1 93 ? -6.276 6.181 14.026 1.00 90.62 93 LYS A N 1
ATOM 727 C CA . LYS A 1 93 ? -7.212 6.865 13.123 1.00 90.62 93 LYS A CA 1
ATOM 728 C C . LYS A 1 93 ? -8.535 6.122 12.976 1.00 90.62 93 LYS A C 1
ATOM 730 O O . LYS A 1 93 ? -9.585 6.754 13.040 1.00 90.62 93 LYS A O 1
ATOM 735 N N . VAL A 1 94 ? -8.499 4.797 12.833 1.00 91.88 94 VAL A N 1
ATOM 736 C CA . VAL A 1 94 ? -9.720 3.973 12.826 1.00 91.88 94 VAL A CA 1
ATOM 737 C C . VAL A 1 94 ? -10.481 4.134 14.145 1.00 91.88 94 VAL A C 1
ATOM 739 O O . VAL A 1 94 ? -11.683 4.388 14.132 1.00 91.88 94 VAL A O 1
ATOM 742 N N . ASP A 1 95 ? -9.786 4.074 15.283 1.00 94.19 95 ASP A N 1
ATOM 743 C CA . ASP A 1 95 ? -10.389 4.249 16.607 1.00 94.19 95 ASP A CA 1
ATOM 744 C C . ASP A 1 95 ? -10.976 5.663 16.787 1.00 94.19 95 ASP A C 1
ATOM 746 O O . ASP A 1 95 ? -12.015 5.831 17.430 1.00 94.19 95 ASP A O 1
ATOM 750 N N . ALA A 1 96 ? -10.354 6.690 16.197 1.00 94.81 96 ALA A N 1
ATOM 751 C CA . ALA A 1 96 ? -10.899 8.045 16.166 1.00 94.81 96 ALA A CA 1
ATOM 752 C C . ALA A 1 96 ? -12.196 8.130 15.343 1.00 94.81 96 ALA A C 1
ATOM 754 O O . ALA A 1 96 ? -13.165 8.721 15.815 1.00 94.81 96 ALA A O 1
ATOM 755 N N . PHE A 1 97 ? -12.259 7.490 14.169 1.00 93.69 97 PHE A N 1
ATOM 756 C CA . PHE A 1 97 ? -13.492 7.427 13.377 1.00 93.69 97 PHE A CA 1
ATOM 757 C C . PHE A 1 97 ? -14.612 6.683 14.114 1.00 93.69 97 PHE A C 1
ATOM 759 O O . PHE A 1 97 ? -15.748 7.159 14.138 1.00 93.69 97 PHE A O 1
ATOM 766 N N . LYS A 1 98 ? -14.292 5.588 14.816 1.00 95.31 98 LYS A N 1
ATOM 767 C CA . LYS A 1 98 ? -15.261 4.862 15.658 1.00 95.31 98 LYS A CA 1
ATOM 768 C C . LYS A 1 98 ? -15.864 5.738 16.752 1.00 95.31 98 LYS A C 1
ATOM 770 O O . LYS A 1 98 ? -17.070 5.696 16.979 1.00 95.31 98 LYS A O 1
ATOM 775 N N . LYS A 1 99 ? -15.058 6.592 17.395 1.00 96.50 99 LYS A N 1
ATOM 776 C CA . LYS A 1 99 ? -15.552 7.570 18.386 1.00 96.50 99 LYS A CA 1
ATOM 777 C C . LYS A 1 99 ? -16.517 8.601 17.789 1.00 96.50 99 LYS A C 1
ATOM 779 O O . LYS A 1 99 ? -17.287 9.196 18.534 1.00 96.50 99 LYS A O 1
ATOM 784 N N . TRP A 1 100 ? -16.489 8.807 16.474 1.00 94.38 100 TRP A N 1
ATOM 785 C CA . TRP A 1 100 ? -17.418 9.674 15.741 1.00 94.38 100 TRP A CA 1
ATOM 786 C C . TRP A 1 100 ? -18.599 8.916 15.118 1.00 94.38 100 TRP A C 1
ATOM 788 O O . TRP A 1 100 ? -19.342 9.486 14.323 1.00 94.38 100 TRP A O 1
ATOM 798 N N . GLY A 1 101 ? -18.793 7.647 15.489 1.00 96.69 101 GLY A N 1
ATOM 799 C CA . GLY A 1 101 ? -19.933 6.836 15.062 1.00 96.69 101 GLY A CA 1
ATOM 800 C C . GLY A 1 101 ? -19.734 6.084 13.748 1.00 96.69 101 GLY A C 1
ATOM 801 O O . GLY A 1 101 ? -20.704 5.543 13.230 1.00 96.69 101 GLY A O 1
ATOM 802 N N . TRP A 1 102 ? -18.515 6.039 13.200 1.00 96.69 102 TRP A N 1
ATOM 803 C CA . TRP A 1 102 ? -18.228 5.246 12.001 1.00 96.69 102 TRP A CA 1
ATOM 804 C C . TRP A 1 102 ? -18.059 3.763 12.338 1.00 96.69 102 TRP A C 1
ATOM 806 O O . TRP A 1 102 ? -17.443 3.407 13.347 1.00 96.69 102 TRP A O 1
ATOM 816 N N . SER A 1 103 ? -18.559 2.902 11.454 1.00 95.62 103 SER A N 1
ATOM 817 C CA . SER A 1 103 ? -18.247 1.470 11.443 1.00 95.62 103 SER A CA 1
ATOM 818 C C . SER A 1 103 ? -16.847 1.194 10.870 1.00 95.62 103 SER A C 1
ATOM 820 O O . SER A 1 103 ? -16.189 2.083 10.318 1.00 95.62 103 SER A O 1
ATOM 822 N N . ASP A 1 104 ? -16.372 -0.051 10.990 1.00 91.31 104 ASP A N 1
ATOM 823 C CA . ASP A 1 104 ? -15.143 -0.476 10.306 1.00 91.31 104 ASP A CA 1
ATOM 824 C C . ASP A 1 104 ? -15.310 -0.375 8.780 1.00 91.31 104 ASP A C 1
ATOM 826 O O . ASP A 1 104 ? -14.398 0.057 8.070 1.00 91.31 104 ASP A O 1
ATOM 830 N N . GLU A 1 105 ? -16.504 -0.685 8.278 1.00 93.81 105 GLU A N 1
ATOM 831 C CA . GLU A 1 105 ? -16.876 -0.595 6.870 1.00 93.81 105 GLU A CA 1
ATOM 832 C C . GLU A 1 105 ? -16.832 0.850 6.355 1.00 93.81 105 GLU A C 1
ATOM 834 O O . GLU A 1 105 ? -16.290 1.093 5.274 1.00 93.81 105 GLU A O 1
ATOM 839 N N . ASP A 1 106 ? -17.322 1.821 7.134 1.00 95.12 106 ASP A N 1
ATOM 840 C CA . ASP A 1 106 ? -17.261 3.247 6.779 1.00 95.12 106 ASP A CA 1
ATOM 841 C C . ASP A 1 106 ? -15.812 3.729 6.651 1.00 95.12 106 ASP A C 1
ATOM 843 O O . ASP A 1 106 ? -15.448 4.417 5.691 1.00 95.12 106 ASP A O 1
ATOM 847 N N . ALA A 1 107 ? -14.957 3.324 7.595 1.00 92.75 107 ALA A N 1
ATOM 848 C CA . ALA A 1 107 ? -13.540 3.666 7.586 1.00 92.75 107 ALA A CA 1
ATOM 849 C C . ALA A 1 107 ? -12.822 3.066 6.361 1.00 92.75 107 ALA A C 1
ATOM 851 O O . ALA A 1 107 ? -12.029 3.744 5.697 1.00 92.75 107 ALA A O 1
ATOM 852 N N . LEU A 1 108 ? -13.131 1.811 6.016 1.00 92.19 108 LEU A N 1
ATOM 853 C CA . LEU A 1 108 ? -12.603 1.149 4.822 1.00 92.19 108 LEU A CA 1
ATOM 854 C C . LEU A 1 108 ? -13.091 1.809 3.528 1.00 92.19 108 LEU A C 1
ATOM 856 O O . LEU A 1 108 ? -12.302 2.014 2.602 1.00 92.19 108 LEU A O 1
ATOM 860 N N . GLU A 1 109 ? -14.366 2.183 3.450 1.00 94.38 109 GLU A N 1
ATOM 861 C CA . GLU A 1 109 ? -14.934 2.833 2.270 1.00 94.38 109 GLU A CA 1
ATOM 862 C C . GLU A 1 109 ? -14.364 4.248 2.072 1.00 94.38 109 GLU A C 1
ATOM 864 O O . GLU A 1 109 ? -14.056 4.651 0.943 1.00 94.38 109 GLU A O 1
ATOM 869 N N . ALA A 1 110 ? -14.121 4.985 3.159 1.00 94.38 110 ALA A N 1
ATOM 870 C CA . ALA A 1 110 ? -13.406 6.256 3.110 1.00 94.38 110 ALA A CA 1
ATOM 871 C C . ALA A 1 110 ? -11.965 6.083 2.619 1.00 94.38 110 ALA A C 1
ATOM 873 O O . ALA A 1 110 ? -11.537 6.824 1.730 1.00 94.38 110 ALA A O 1
ATOM 874 N N . PHE A 1 111 ? -11.242 5.070 3.111 1.00 94.25 111 PHE A N 1
ATOM 875 C CA . PHE A 1 111 ? -9.902 4.751 2.618 1.00 94.25 111 PHE A CA 1
ATOM 876 C C . PHE A 1 111 ? -9.907 4.427 1.119 1.00 94.25 111 PHE A C 1
ATOM 878 O O . PHE A 1 111 ? -9.067 4.936 0.376 1.00 94.25 111 PHE A O 1
ATOM 885 N N . LYS A 1 112 ? -10.878 3.641 0.641 1.00 94.31 112 LYS A N 1
ATOM 886 C CA . LYS A 1 112 ? -11.017 3.318 -0.788 1.00 94.31 112 LYS A CA 1
ATOM 887 C C . LYS A 1 112 ? -11.198 4.565 -1.651 1.00 94.31 112 LYS A C 1
ATOM 889 O O . LYS A 1 112 ? -10.579 4.671 -2.711 1.00 94.31 112 LYS A O 1
ATOM 894 N N . LYS A 1 113 ? -12.003 5.526 -1.189 1.00 94.06 113 LYS A N 1
ATOM 895 C CA . LYS A 1 113 ? -12.259 6.794 -1.895 1.00 94.06 113 LYS A CA 1
ATOM 896 C C . LYS A 1 113 ? -11.093 7.775 -1.787 1.00 94.06 113 LYS A C 1
ATOM 898 O O . LYS A 1 113 ? -10.762 8.458 -2.757 1.00 94.06 113 LYS A O 1
ATOM 903 N N . LYS A 1 114 ? -10.459 7.859 -0.616 1.00 94.25 114 LYS A N 1
ATOM 904 C CA . LYS A 1 114 ? -9.388 8.811 -0.319 1.00 94.25 114 LYS A CA 1
ATOM 905 C C . LYS A 1 114 ? -8.306 8.155 0.545 1.00 94.25 114 LYS A C 1
ATOM 907 O O . LYS A 1 114 ? -8.268 8.390 1.745 1.00 94.25 114 LYS A O 1
ATOM 912 N N . PRO A 1 115 ? -7.338 7.433 -0.048 1.00 93.19 115 PRO A N 1
ATOM 913 C CA . PRO A 1 115 ? -6.388 6.645 0.740 1.00 93.19 115 PRO A CA 1
ATOM 914 C C . PRO A 1 115 ? -5.547 7.418 1.765 1.00 93.19 115 PRO A C 1
ATOM 916 O O . PRO A 1 115 ? -5.115 6.843 2.755 1.00 93.19 115 PRO A O 1
ATOM 919 N N . TYR A 1 116 ? -5.333 8.719 1.551 1.00 91.31 116 TYR A N 1
ATOM 920 C CA . TYR A 1 116 ? -4.607 9.597 2.477 1.00 91.31 116 TYR A CA 1
ATOM 921 C C . TYR A 1 116 ? -5.457 10.163 3.629 1.00 91.31 116 TYR A C 1
ATOM 923 O O . TYR A 1 116 ? -4.955 10.987 4.389 1.00 91.31 116 TYR A O 1
ATOM 931 N N . CYS A 1 117 ? -6.741 9.799 3.754 1.00 90.06 117 CYS A N 1
ATOM 932 C CA . CYS A 1 117 ? -7.504 10.117 4.968 1.00 90.06 117 CYS A CA 1
ATOM 933 C C . CYS A 1 117 ? -6.991 9.307 6.169 1.00 90.06 117 CYS A C 1
ATOM 935 O O . CYS A 1 117 ? -7.021 9.781 7.307 1.00 90.06 117 CYS A O 1
ATOM 937 N N . MET A 1 118 ? -6.478 8.108 5.885 1.00 85.25 118 MET A N 1
ATOM 938 C CA . MET A 1 118 ? -5.834 7.216 6.840 1.00 85.25 118 MET A CA 1
ATOM 939 C C . MET A 1 118 ? -4.364 7.538 7.044 1.00 85.25 118 MET A C 1
ATOM 941 O O . MET A 1 118 ? -3.799 8.395 6.334 1.00 85.25 118 MET A O 1
#

Radius of gyration: 15.43 Å; chains: 1; bounding box: 43×23×40 Å